Protein AF-A0A4Z2I029-F1 (afdb_monomer)

InterPro domains:
  IPR000971 Globin [PF00042] (37-107)
  IPR000971 Globin [PS01033] (1-114)
  IPR002338 Hemoglobin, alpha-type [PR00612] (47-60)
  IPR002338 Hemoglobin, alpha-type [PR00612] (95-111)
  IPR009050 Globin-like superfamily [SSF46458] (36-114)
  IPR012292 Globin/Protoglobin [G3DSA:1.10.490.10] (15-114)
  IPR050056 Hemoglobin and related oxygen transporters [PTHR11442] (34-114)

Radius of gyration: 18.64 Å; Cα contacts (8 Å, |Δi|>4): 59; chains: 1; bounding box: 51×37×48 Å

Structure (mmCIF, N/CA/C/O backbone):
data_AF-A0A4Z2I029-F1
#
_entry.id   AF-A0A4Z2I029-F1
#
loop_
_atom_site.group_PDB
_atom_site.id
_atom_site.type_symbol
_atom_site.label_atom_id
_atom_site.label_alt_id
_atom_site.label_comp_id
_atom_site.label_asym_id
_atom_site.label_entity_id
_atom_site.label_seq_id
_atom_site.pdbx_PDB_ins_code
_atom_site.Cartn_x
_atom_site.Cartn_y
_atom_site.Cartn_z
_atom_site.occupancy
_atom_site.B_iso_or_equiv
_atom_site.auth_seq_id
_atom_site.auth_comp_id
_atom_site.auth_asym_id
_atom_site.auth_atom_id
_atom_site.pdbx_PDB_model_num
ATOM 1 N N . MET A 1 1 ? 35.455 -24.539 31.236 1.00 40.00 1 MET A N 1
ATOM 2 C CA . MET A 1 1 ? 34.527 -24.490 30.088 1.00 40.00 1 MET A CA 1
ATOM 3 C C . MET A 1 1 ? 33.108 -24.418 30.624 1.00 40.00 1 MET A C 1
ATOM 5 O O . MET A 1 1 ? 32.512 -25.451 30.882 1.00 40.00 1 MET A O 1
ATOM 9 N N . VAL A 1 2 ? 32.607 -23.205 30.836 1.00 36.88 2 VAL A N 1
ATOM 10 C CA . VAL A 1 2 ? 31.176 -22.887 30.917 1.00 36.88 2 VAL A CA 1
ATOM 11 C C . VAL A 1 2 ? 31.065 -21.560 30.168 1.00 36.88 2 VAL A C 1
ATOM 13 O O . VAL A 1 2 ? 31.746 -20.607 30.532 1.00 36.88 2 VAL A O 1
ATOM 16 N N . LEU A 1 3 ? 30.362 -21.555 29.037 1.00 41.94 3 LEU A N 1
ATOM 17 C CA . LEU A 1 3 ? 30.129 -20.360 28.226 1.00 41.94 3 LEU A CA 1
ATOM 18 C C . LEU A 1 3 ? 28.812 -19.742 28.703 1.00 41.94 3 LEU A C 1
ATOM 20 O O . LEU A 1 3 ? 27.746 -20.228 28.332 1.00 41.94 3 LEU A O 1
ATOM 24 N N . GLU A 1 4 ? 28.883 -18.710 29.541 1.00 44.53 4 GLU A N 1
ATOM 25 C CA . GLU A 1 4 ? 27.731 -17.855 29.840 1.00 44.53 4 GLU A CA 1
ATOM 26 C C . GLU A 1 4 ? 27.446 -16.983 28.611 1.00 44.53 4 GLU A C 1
ATOM 28 O O . GLU A 1 4 ? 28.322 -16.268 28.120 1.00 44.53 4 GLU A O 1
ATOM 33 N N . LYS A 1 5 ? 26.235 -17.098 28.057 1.00 50.41 5 LYS A N 1
ATOM 34 C CA . LYS A 1 5 ? 25.777 -16.233 26.968 1.00 50.41 5 LYS A CA 1
ATOM 35 C C . LYS A 1 5 ? 25.265 -14.916 27.558 1.00 50.41 5 LYS A C 1
ATOM 37 O O . LYS A 1 5 ? 24.487 -14.974 28.508 1.00 50.41 5 LYS A O 1
ATOM 42 N N . PRO A 1 6 ? 25.662 -13.753 27.016 1.00 48.16 6 PRO A N 1
ATOM 43 C CA . PRO A 1 6 ? 25.214 -12.478 27.546 1.00 48.16 6 PRO A CA 1
ATOM 44 C C . PRO A 1 6 ? 23.790 -12.164 27.073 1.00 48.16 6 PRO A C 1
ATOM 46 O O . PRO A 1 6 ? 23.546 -12.049 25.874 1.00 48.16 6 PRO A O 1
ATOM 49 N N . GLY A 1 7 ? 22.894 -12.063 28.058 1.00 54.00 7 GLY A N 1
ATOM 50 C CA . GLY A 1 7 ? 21.822 -11.070 28.179 1.00 54.00 7 GLY A CA 1
ATOM 51 C C . GLY A 1 7 ? 20.926 -10.850 26.969 1.00 54.00 7 GLY A C 1
ATOM 52 O O . GLY A 1 7 ? 21.178 -9.950 26.175 1.00 54.00 7 GLY A O 1
ATOM 53 N N . TRP A 1 8 ? 19.831 -11.604 26.903 1.00 48.31 8 TRP A N 1
ATOM 54 C CA . TRP A 1 8 ? 18.634 -11.178 26.184 1.00 48.31 8 TRP A CA 1
ATOM 55 C C . TRP A 1 8 ? 17.428 -11.515 27.064 1.00 48.31 8 TRP A C 1
ATOM 57 O O . TRP A 1 8 ? 16.872 -12.610 26.989 1.00 48.31 8 TRP A O 1
ATOM 67 N N . ASP A 1 9 ? 17.103 -10.601 27.977 1.00 55.25 9 ASP A N 1
ATOM 68 C CA . ASP A 1 9 ? 15.961 -10.723 28.883 1.00 55.25 9 ASP A CA 1
ATOM 69 C C . ASP A 1 9 ? 14.788 -9.943 28.284 1.00 55.25 9 ASP A C 1
ATOM 71 O O . ASP A 1 9 ? 14.652 -8.734 28.463 1.00 55.25 9 ASP A O 1
ATOM 75 N N . ALA A 1 10 ? 13.940 -10.668 27.548 1.00 56.41 10 ALA A N 1
ATOM 76 C CA . ALA A 1 10 ? 12.828 -10.136 26.755 1.00 56.41 10 ALA A CA 1
ATOM 77 C C . ALA A 1 10 ? 11.790 -9.313 27.551 1.00 56.41 10 ALA A C 1
ATOM 79 O O . ALA A 1 10 ? 10.967 -8.624 26.952 1.00 56.41 10 ALA A O 1
ATOM 80 N N . ASP A 1 11 ? 11.833 -9.362 28.884 1.00 50.62 11 ASP A N 1
ATOM 81 C CA . ASP A 1 11 ? 10.899 -8.659 29.762 1.00 50.62 11 ASP A CA 1
ATOM 82 C C . ASP A 1 11 ? 11.353 -7.234 30.145 1.00 50.62 11 ASP A C 1
ATOM 84 O O . ASP A 1 11 ? 10.518 -6.440 30.578 1.00 50.62 11 ASP A O 1
ATOM 88 N N . GLN A 1 12 ? 12.640 -6.874 29.995 1.00 48.34 12 GLN A N 1
ATOM 89 C CA . GLN A 1 12 ? 13.147 -5.542 30.387 1.00 48.34 12 GLN A CA 1
ATOM 90 C C . GLN A 1 12 ? 13.295 -4.537 29.235 1.00 48.34 12 GLN A C 1
ATOM 92 O O . GLN A 1 12 ? 13.318 -3.334 29.495 1.00 48.34 12 GLN A O 1
ATOM 97 N N . ASP A 1 13 ? 13.297 -4.989 27.979 1.00 51.16 13 ASP A N 1
ATOM 98 C CA . ASP A 1 13 ? 13.459 -4.107 26.811 1.00 51.16 13 ASP A CA 1
ATOM 99 C C . ASP A 1 13 ? 12.141 -3.491 26.302 1.00 51.16 13 ASP A C 1
ATOM 101 O O . ASP A 1 13 ? 12.152 -2.607 25.449 1.00 51.16 13 ASP A O 1
ATOM 105 N N . LEU A 1 14 ? 10.981 -3.899 26.836 1.00 54.28 14 LEU A N 1
ATOM 106 C CA . LEU A 1 14 ? 9.680 -3.349 26.423 1.00 54.28 14 LEU A CA 1
ATOM 107 C C . LEU A 1 14 ? 9.346 -1.981 27.055 1.00 54.28 14 LEU A C 1
ATOM 109 O O . LEU A 1 14 ? 8.302 -1.406 26.742 1.00 54.28 14 LEU A O 1
ATOM 113 N N . LEU A 1 15 ? 10.183 -1.478 27.972 1.00 49.53 15 LEU A N 1
ATOM 114 C CA . LEU A 1 15 ? 9.869 -0.319 28.817 1.00 49.53 15 LEU A CA 1
ATOM 115 C C . LEU A 1 15 ? 10.980 0.746 28.885 1.00 49.53 15 LEU A C 1
ATOM 117 O O . LEU A 1 15 ? 11.044 1.496 29.860 1.00 49.53 15 LEU A O 1
ATOM 121 N N . LEU A 1 16 ? 11.845 0.839 27.872 1.00 50.94 16 LEU A N 1
ATOM 122 C CA . LEU A 1 16 ? 12.756 1.977 27.715 1.00 50.94 16 LEU A CA 1
ATOM 123 C C . LEU A 1 16 ? 12.333 2.824 26.506 1.00 50.94 16 LEU A C 1
ATOM 125 O O . LEU A 1 16 ? 12.035 2.267 25.448 1.00 50.94 16 LEU A O 1
ATOM 129 N N . PRO A 1 17 ? 12.270 4.164 26.638 1.00 45.06 17 PRO A N 1
ATOM 130 C CA . PRO A 1 17 ? 12.054 5.031 25.491 1.00 45.06 17 PRO A CA 1
ATOM 131 C C . PRO A 1 17 ? 13.189 4.798 24.492 1.00 45.06 17 PRO A C 1
ATOM 133 O O . PRO A 1 17 ? 14.361 4.824 24.862 1.00 45.06 17 PRO A O 1
ATOM 136 N N . LEU A 1 18 ? 12.813 4.533 23.240 1.00 55.56 18 LEU A N 1
ATOM 137 C CA . LEU A 1 18 ? 13.701 4.313 22.098 1.00 55.56 18 LEU A CA 1
ATOM 138 C C . LEU A 1 18 ? 14.498 5.595 21.784 1.00 55.56 18 LEU A C 1
ATOM 140 O O . LEU A 1 18 ? 14.219 6.299 20.817 1.00 55.56 18 LEU A O 1
ATOM 144 N N . GLU A 1 19 ? 15.460 5.956 22.629 1.00 54.41 19 GLU A N 1
ATOM 145 C CA . GLU A 1 19 ? 16.388 7.055 22.376 1.00 54.41 19 GLU A CA 1
ATOM 146 C C . GLU A 1 19 ? 17.600 6.534 21.591 1.00 54.41 19 GLU A C 1
ATOM 148 O O . GLU A 1 19 ? 18.623 6.160 22.159 1.00 54.41 19 GLU A O 1
ATOM 153 N N . GLY A 1 20 ? 17.480 6.537 20.260 1.00 53.12 20 GLY A N 1
ATOM 154 C CA . GLY A 1 20 ? 18.607 6.437 19.327 1.00 53.12 20 GLY A CA 1
ATOM 155 C C . GLY A 1 20 ? 18.364 5.485 18.148 1.00 53.12 20 GLY A C 1
ATOM 156 O O . GLY A 1 20 ? 1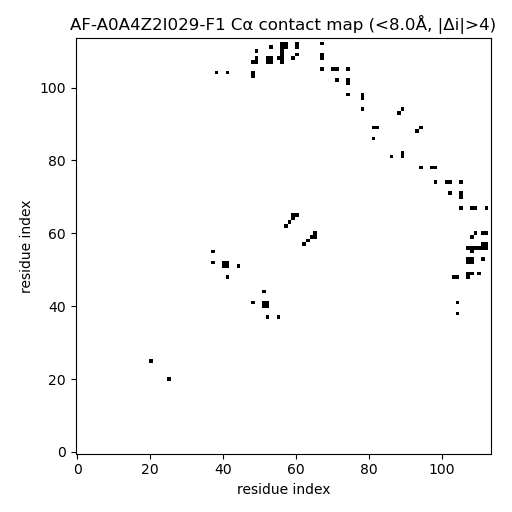7.909 4.364 18.367 1.00 53.12 20 GLY A O 1
ATOM 157 N N . PRO A 1 21 ? 18.677 5.885 16.897 1.00 49.75 21 PRO A N 1
ATOM 158 C CA . PRO A 1 21 ? 18.585 4.988 15.753 1.00 49.75 21 PRO A CA 1
ATOM 159 C C . PRO A 1 21 ? 19.698 3.942 15.842 1.00 49.75 21 PRO A C 1
ATOM 161 O O . PRO A 1 21 ? 20.874 4.208 15.582 1.00 49.75 21 PRO A O 1
ATOM 164 N N . GLU A 1 22 ? 19.316 2.735 16.233 1.00 54.03 22 GLU A N 1
ATOM 165 C CA . GLU A 1 22 ? 20.143 1.544 16.125 1.00 54.03 22 GLU A CA 1
ATOM 166 C C . GLU A 1 22 ? 20.620 1.373 14.660 1.00 54.03 22 GLU A C 1
ATOM 168 O O . GLU A 1 22 ? 19.802 1.412 13.735 1.00 54.03 22 GLU A O 1
ATOM 173 N N . PRO A 1 23 ? 21.921 1.139 14.388 1.00 52.09 23 PRO A N 1
ATOM 174 C CA . PRO A 1 23 ? 22.492 1.165 13.032 1.00 52.09 23 PRO A CA 1
ATOM 175 C C . PRO A 1 23 ? 21.978 0.055 12.096 1.00 52.09 23 PRO A C 1
ATOM 177 O O . PRO A 1 23 ? 22.340 0.021 10.922 1.00 52.09 23 PRO A O 1
ATOM 180 N N . HIS A 1 24 ? 21.146 -0.858 12.603 1.00 50.56 24 HIS A N 1
ATOM 181 C CA . HIS A 1 24 ? 20.480 -1.902 11.829 1.00 50.56 24 HIS A CA 1
ATOM 182 C C . HIS A 1 24 ? 19.032 -1.545 11.431 1.00 50.56 24 HIS A C 1
ATOM 184 O O . HIS A 1 24 ? 18.484 -2.191 10.538 1.00 50.56 24 HIS A O 1
ATOM 190 N N . LEU A 1 25 ? 18.426 -0.513 12.040 1.00 55.00 25 LEU A N 1
ATOM 191 C CA . LEU A 1 25 ? 17.054 -0.058 11.767 1.00 55.00 25 LEU A CA 1
ATOM 192 C C . LEU A 1 25 ? 16.969 1.075 10.734 1.00 55.00 25 LEU A C 1
ATOM 194 O O . LEU A 1 25 ? 15.945 1.174 10.059 1.00 55.00 25 LEU A O 1
ATOM 198 N N . SER A 1 26 ? 18.028 1.872 10.553 1.00 58.91 26 SER A N 1
ATOM 199 C CA . SER A 1 26 ? 17.976 3.105 9.742 1.00 58.91 26 SER A CA 1
ATOM 200 C C . SER A 1 26 ? 17.480 2.892 8.305 1.00 58.91 26 SER A C 1
ATOM 202 O O . SER A 1 26 ? 16.676 3.668 7.798 1.00 58.91 26 SER A O 1
ATOM 204 N N . CYS A 1 27 ? 17.875 1.789 7.661 1.00 61.50 27 CYS A N 1
ATOM 205 C CA . CYS A 1 27 ? 17.407 1.435 6.316 1.00 61.50 27 CYS A CA 1
ATOM 206 C C . CYS A 1 27 ? 15.904 1.095 6.285 1.00 61.50 27 CYS A C 1
ATOM 208 O O . CYS A 1 27 ? 15.199 1.432 5.334 1.00 61.50 27 CYS A O 1
ATOM 210 N N . CYS A 1 28 ? 15.396 0.440 7.332 1.00 60.12 28 CYS A N 1
ATOM 211 C CA . CYS A 1 28 ? 13.981 0.089 7.432 1.00 60.12 28 CYS A CA 1
ATOM 212 C C . CYS A 1 28 ? 13.120 1.321 7.720 1.00 60.12 28 CYS A C 1
ATOM 214 O O . CYS A 1 28 ? 12.007 1.416 7.206 1.00 60.12 28 CYS A O 1
ATOM 216 N N . GLU A 1 29 ? 13.639 2.271 8.498 1.00 66.25 29 GLU A N 1
ATOM 217 C CA . GLU A 1 29 ? 12.974 3.546 8.769 1.00 66.25 29 GLU A CA 1
ATOM 218 C C . GLU A 1 29 ? 12.864 4.384 7.489 1.00 66.25 29 GLU A C 1
ATOM 220 O O . GLU A 1 29 ? 11.772 4.827 7.136 1.00 66.25 29 GLU A O 1
ATOM 225 N N . GLU A 1 30 ? 13.951 4.520 6.725 1.00 67.25 30 GLU A N 1
ATOM 226 C CA . GLU A 1 30 ? 13.952 5.247 5.447 1.00 67.25 30 GLU A CA 1
ATOM 227 C C . GLU A 1 30 ? 13.046 4.588 4.392 1.00 67.25 30 GLU A C 1
ATOM 229 O O . GLU A 1 30 ? 12.264 5.268 3.710 1.00 67.25 30 GLU A O 1
ATOM 234 N N . ALA A 1 31 ? 13.096 3.256 4.276 1.00 72.50 31 ALA A N 1
ATOM 235 C CA . ALA A 1 31 ? 12.216 2.503 3.385 1.00 72.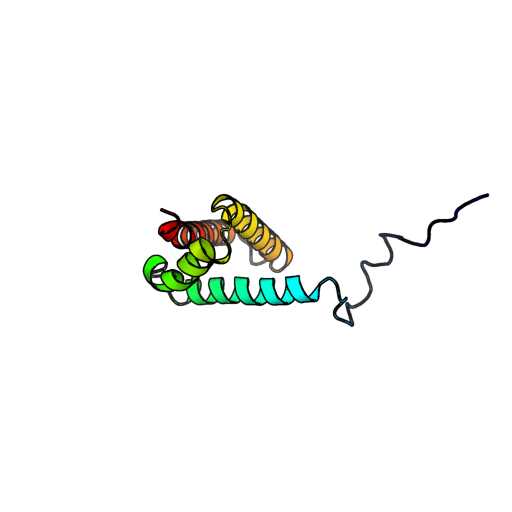50 31 ALA A CA 1
ATOM 236 C C . ALA A 1 31 ? 10.743 2.605 3.820 1.00 72.50 31 ALA A C 1
ATOM 238 O O . ALA A 1 31 ? 9.858 2.743 2.972 1.00 72.50 31 ALA A O 1
ATOM 239 N N . GLY A 1 32 ? 10.480 2.592 5.129 1.00 71.06 32 GLY A N 1
ATOM 240 C CA . GLY A 1 32 ? 9.151 2.763 5.710 1.00 71.06 32 GLY A CA 1
ATOM 241 C C . GLY A 1 32 ? 8.567 4.145 5.424 1.00 71.06 32 GLY A C 1
ATOM 242 O O . GLY A 1 32 ? 7.437 4.243 4.947 1.00 71.06 32 GLY A O 1
ATOM 243 N N . VAL A 1 33 ? 9.349 5.211 5.618 1.00 74.69 33 VAL A N 1
ATOM 244 C CA . VAL A 1 33 ? 8.938 6.590 5.298 1.00 74.69 33 VAL A CA 1
ATOM 245 C C . VAL A 1 33 ? 8.622 6.734 3.809 1.00 74.69 33 VAL A C 1
ATOM 247 O O . VAL A 1 33 ? 7.590 7.300 3.447 1.00 74.69 33 VAL A O 1
ATOM 250 N N . THR A 1 34 ? 9.458 6.167 2.938 1.00 76.44 34 THR A N 1
ATOM 251 C CA . THR A 1 34 ? 9.246 6.217 1.483 1.00 76.44 34 THR A CA 1
ATOM 252 C C . THR A 1 34 ? 7.992 5.439 1.066 1.00 76.44 34 THR A C 1
ATOM 254 O O . THR A 1 34 ? 7.210 5.915 0.241 1.00 76.44 34 THR A O 1
ATOM 257 N N . GLY A 1 35 ? 7.755 4.265 1.662 1.00 77.00 35 GLY A N 1
ATOM 258 C CA . GLY A 1 35 ? 6.555 3.463 1.410 1.00 77.00 35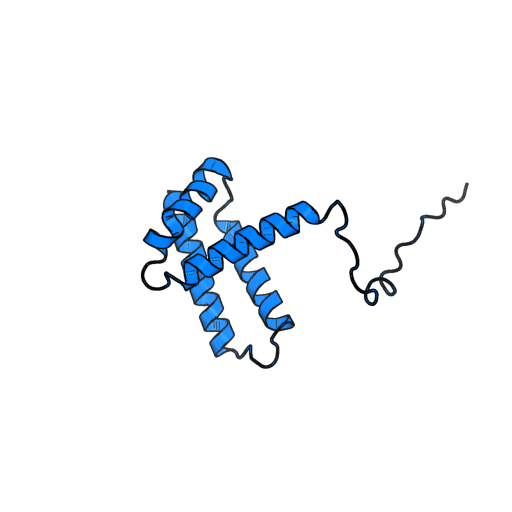 GLY A CA 1
ATOM 259 C C . GLY A 1 35 ? 5.272 4.180 1.835 1.00 77.00 35 GLY A C 1
ATOM 260 O O . GLY A 1 35 ? 4.314 4.240 1.064 1.00 77.00 35 GLY A O 1
ATOM 261 N N . MET A 1 36 ? 5.268 4.792 3.022 1.00 77.12 36 MET A N 1
ATOM 262 C CA . MET A 1 36 ? 4.120 5.554 3.527 1.00 77.12 36 MET A CA 1
ATOM 263 C C . MET A 1 36 ? 3.866 6.835 2.724 1.00 77.12 36 MET A C 1
ATOM 265 O O . MET A 1 36 ? 2.710 7.186 2.498 1.00 77.12 36 MET A O 1
ATOM 269 N N . ALA A 1 37 ? 4.914 7.495 2.218 1.00 79.75 37 ALA A N 1
ATOM 270 C CA . ALA A 1 37 ? 4.766 8.626 1.301 1.00 79.75 37 ALA A CA 1
ATOM 271 C C . ALA A 1 37 ? 4.061 8.217 -0.006 1.00 79.75 37 ALA A C 1
ATOM 273 O O . ALA A 1 37 ? 3.196 8.944 -0.490 1.00 79.75 37 ALA A O 1
ATOM 274 N N . GLY A 1 38 ? 4.359 7.024 -0.536 1.00 80.19 38 GLY A N 1
ATOM 275 C CA . GLY A 1 38 ? 3.650 6.467 -1.692 1.00 80.19 38 GLY A CA 1
ATOM 276 C C . GLY A 1 38 ? 2.164 6.199 -1.422 1.00 80.19 38 GLY A C 1
ATOM 277 O O . GLY A 1 38 ? 1.326 6.439 -2.290 1.00 80.19 38 GLY A O 1
ATOM 278 N N . VAL A 1 39 ? 1.813 5.755 -0.210 1.00 81.94 39 VAL A N 1
ATOM 279 C CA . VAL A 1 39 ? 0.410 5.573 0.209 1.00 81.94 39 VAL A CA 1
ATOM 280 C C . VAL A 1 39 ? -0.306 6.921 0.365 1.00 81.94 39 VAL A C 1
ATOM 282 O O . VAL A 1 39 ? -1.450 7.050 -0.064 1.00 81.94 39 VAL A O 1
ATOM 285 N N . ALA A 1 40 ? 0.363 7.942 0.901 1.00 82.88 40 ALA A N 1
ATOM 286 C CA . ALA A 1 40 ? -0.193 9.294 0.996 1.00 82.88 40 ALA A CA 1
ATOM 287 C C . ALA A 1 40 ? -0.423 9.923 -0.392 1.00 82.88 40 ALA A C 1
ATOM 289 O O . ALA A 1 40 ? -1.433 10.583 -0.637 1.00 82.88 40 ALA A O 1
ATOM 290 N N . GLU A 1 41 ? 0.480 9.677 -1.344 1.00 82.38 41 GLU A N 1
ATOM 291 C CA . GLU A 1 41 ? 0.279 10.101 -2.730 1.00 82.38 41 GLU A CA 1
ATOM 292 C C . GLU A 1 41 ? -0.919 9.378 -3.369 1.00 82.38 41 GLU A C 1
ATOM 294 O O . GLU A 1 41 ? -1.705 10.005 -4.085 1.00 82.38 41 GLU A O 1
ATOM 299 N N . ALA A 1 42 ? -1.110 8.092 -3.055 1.00 83.38 42 ALA A N 1
ATOM 300 C CA . ALA A 1 42 ? -2.274 7.321 -3.485 1.00 83.38 42 ALA A CA 1
ATOM 301 C C . ALA A 1 42 ? -3.590 7.878 -2.919 1.00 83.38 42 ALA A C 1
ATOM 303 O O . ALA A 1 42 ? -4.576 7.978 -3.647 1.00 83.38 42 ALA A O 1
ATOM 304 N N . GLU A 1 43 ? -3.603 8.280 -1.648 1.00 83.56 43 GLU A N 1
ATOM 305 C CA . GLU A 1 43 ? -4.758 8.923 -1.011 1.00 83.56 43 GLU A CA 1
ATOM 306 C C . GLU A 1 43 ? -5.118 10.240 -1.715 1.00 83.56 43 GLU A C 1
ATOM 308 O O . GLU A 1 43 ? -6.281 10.475 -2.042 1.00 83.56 43 GLU A O 1
ATOM 313 N N . SER A 1 44 ? -4.117 11.064 -2.044 1.00 83.38 44 SER A N 1
ATOM 314 C CA . SER A 1 44 ? -4.331 12.335 -2.753 1.00 83.38 44 SER A CA 1
ATOM 315 C C . SER A 1 44 ? -4.875 12.168 -4.180 1.00 83.38 44 SER A C 1
ATOM 317 O O . SER A 1 44 ? -5.417 13.113 -4.752 1.00 83.38 44 SER A O 1
ATOM 319 N N . LYS A 1 45 ? -4.737 10.967 -4.755 1.00 82.50 45 LYS A N 1
ATOM 320 C CA . LYS A 1 45 ? -5.126 10.609 -6.126 1.00 82.50 45 LYS A CA 1
ATOM 321 C C . LYS A 1 45 ? -6.084 9.413 -6.146 1.00 82.50 45 LYS A C 1
ATOM 323 O O . LYS A 1 45 ? -6.008 8.572 -7.039 1.00 82.50 45 LYS A O 1
ATOM 328 N N . ILE A 1 46 ? -6.992 9.334 -5.171 1.00 81.00 46 ILE A N 1
ATOM 329 C CA . ILE A 1 46 ? -7.896 8.185 -5.006 1.00 81.00 46 ILE A CA 1
ATOM 330 C C . ILE A 1 46 ? -8.821 7.947 -6.215 1.00 81.00 46 ILE A C 1
ATOM 332 O O . ILE A 1 46 ? -9.198 6.806 -6.478 1.00 81.00 46 ILE A O 1
ATOM 336 N N . ASP A 1 47 ? -9.133 8.996 -6.984 1.00 80.25 47 ASP A N 1
ATOM 337 C CA . ASP A 1 47 ? -9.962 8.914 -8.195 1.00 80.25 47 ASP A CA 1
ATOM 338 C C . ASP A 1 47 ? -9.231 8.266 -9.390 1.00 80.25 47 ASP A C 1
ATOM 340 O O . ASP A 1 47 ? -9.865 7.635 -10.236 1.00 80.25 47 ASP A O 1
ATOM 344 N N . ASP A 1 48 ? -7.899 8.395 -9.458 1.00 82.81 48 ASP A N 1
ATOM 345 C CA . ASP A 1 48 ? -7.050 7.795 -10.498 1.00 82.81 48 ASP A CA 1
ATOM 346 C C . ASP A 1 48 ? -5.752 7.228 -9.904 1.00 82.81 48 ASP A C 1
ATOM 348 O O . ASP A 1 48 ? -4.639 7.724 -10.114 1.00 82.81 48 ASP A O 1
ATOM 352 N N . LEU A 1 49 ? -5.904 6.128 -9.165 1.00 81.69 49 LEU A N 1
ATOM 353 C CA . LEU A 1 49 ? -4.786 5.407 -8.556 1.00 81.69 49 LEU A CA 1
ATOM 354 C C . LEU A 1 49 ? -3.788 4.883 -9.598 1.00 81.69 49 LEU A C 1
ATOM 356 O O . LEU A 1 49 ? -2.586 4.853 -9.341 1.00 81.69 49 LEU A O 1
ATOM 360 N N . LYS A 1 50 ? -4.262 4.480 -10.784 1.00 78.94 50 LYS A N 1
ATOM 361 C CA . LYS A 1 50 ? -3.405 3.899 -11.828 1.00 78.94 50 LYS A CA 1
ATOM 362 C C . LYS A 1 50 ? -2.512 4.953 -12.475 1.00 78.94 50 LYS A C 1
ATOM 364 O O . LYS A 1 50 ? -1.313 4.718 -12.625 1.00 78.94 50 LYS A O 1
ATOM 369 N N . GLY A 1 51 ? -3.072 6.104 -12.845 1.00 79.38 51 GLY A N 1
ATOM 370 C CA . GLY A 1 51 ? -2.293 7.218 -13.383 1.00 79.38 51 GLY A CA 1
ATOM 371 C C . GLY A 1 51 ? -1.384 7.835 -12.324 1.00 79.38 51 GLY A C 1
ATOM 372 O O . GLY A 1 51 ? -0.206 8.085 -12.586 1.00 79.38 51 GLY A O 1
ATOM 373 N N . GLY A 1 52 ? -1.898 7.999 -11.102 1.00 80.69 52 GLY A N 1
ATOM 374 C CA . GLY A 1 52 ? -1.176 8.599 -9.986 1.00 80.69 52 GLY A CA 1
ATOM 375 C C . GLY A 1 52 ? 0.050 7.814 -9.525 1.00 80.69 52 GLY A C 1
ATOM 376 O O . GLY A 1 52 ? 1.082 8.428 -9.263 1.00 80.69 52 GLY A O 1
ATOM 377 N N . LEU A 1 53 ? -0.045 6.481 -9.479 1.00 81.75 53 LEU A N 1
ATOM 378 C CA . LEU A 1 53 ? 1.021 5.589 -9.004 1.00 81.75 53 LEU A CA 1
ATOM 379 C C . LEU A 1 53 ? 1.859 4.968 -10.129 1.00 81.75 53 LEU A C 1
ATOM 381 O O . LEU A 1 53 ? 2.727 4.141 -9.848 1.00 81.75 53 LE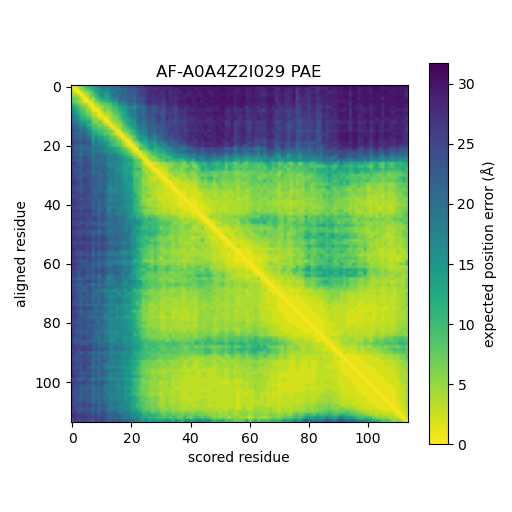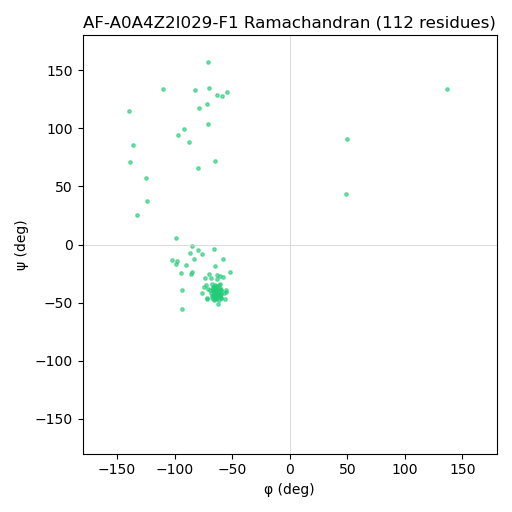U A O 1
ATOM 385 N N . SER A 1 54 ? 1.654 5.358 -11.393 1.00 80.94 54 SER A N 1
ATOM 386 C CA . SER A 1 54 ? 2.374 4.767 -12.534 1.00 80.94 54 SER A CA 1
ATOM 387 C C . SER A 1 54 ? 3.898 4.847 -12.373 1.00 80.94 54 SER A C 1
ATOM 389 O O . SER A 1 54 ? 4.588 3.870 -12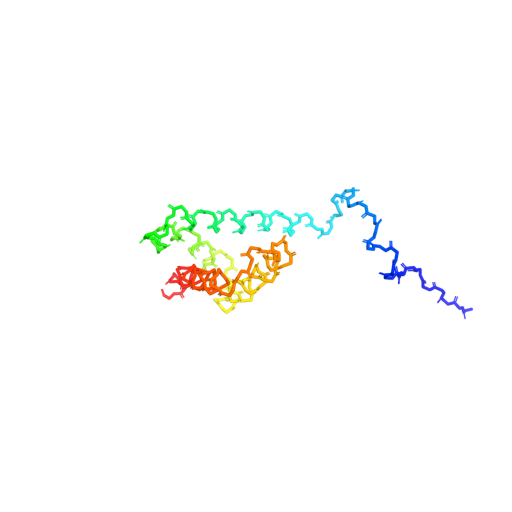.654 1.00 80.94 54 SER A O 1
ATOM 391 N N . GLY A 1 55 ? 4.432 5.972 -11.881 1.00 80.44 55 GLY A N 1
ATOM 392 C CA . GLY A 1 55 ? 5.875 6.127 -11.647 1.00 80.44 55 GLY A CA 1
ATOM 393 C C . GLY A 1 55 ? 6.406 5.215 -10.534 1.00 80.44 55 GLY A C 1
ATOM 394 O O . GLY A 1 55 ? 7.488 4.642 -10.655 1.00 80.44 55 GLY A O 1
ATOM 395 N N . LEU A 1 56 ? 5.615 5.013 -9.476 1.00 81.56 56 LEU A N 1
ATOM 396 C CA . LEU A 1 56 ? 5.958 4.109 -8.377 1.00 81.56 56 LEU A CA 1
ATOM 397 C C . LEU A 1 56 ? 5.892 2.639 -8.817 1.00 81.56 56 LEU A C 1
ATOM 399 O O . LEU A 1 56 ? 6.748 1.841 -8.433 1.00 81.56 56 LEU A O 1
ATOM 403 N N . SER A 1 57 ? 4.908 2.295 -9.652 1.00 82.38 57 SER A N 1
ATOM 404 C CA . SER A 1 57 ? 4.746 0.967 -10.252 1.00 82.38 57 SER A CA 1
ATOM 405 C C . SER A 1 57 ? 5.929 0.607 -11.156 1.00 82.38 57 SER A C 1
ATOM 407 O O . SER A 1 57 ? 6.476 -0.487 -11.039 1.00 82.38 57 SER A O 1
ATOM 409 N N . GLU A 1 58 ? 6.402 1.541 -11.987 1.00 83.81 58 GLU A N 1
ATOM 410 C CA . GLU A 1 58 ? 7.584 1.341 -12.839 1.00 83.81 58 GLU A CA 1
ATOM 411 C C . GLU A 1 58 ? 8.861 1.133 -12.014 1.00 83.81 58 GLU A C 1
ATOM 413 O O . GLU A 1 58 ? 9.648 0.232 -12.310 1.00 83.81 58 GLU A O 1
ATOM 418 N N . LEU A 1 59 ? 9.047 1.898 -10.935 1.00 84.12 59 LEU A N 1
ATOM 419 C CA . LEU A 1 59 ? 10.183 1.719 -10.029 1.00 84.12 59 LEU A CA 1
ATOM 420 C C . LEU A 1 59 ? 10.161 0.340 -9.351 1.00 84.12 59 LEU A C 1
ATOM 422 O O . LEU A 1 59 ? 11.195 -0.334 -9.277 1.00 84.12 59 LEU A O 1
ATOM 426 N N . HIS A 1 60 ? 8.985 -0.109 -8.907 1.00 81.62 60 HIS A N 1
ATOM 427 C CA . HIS A 1 60 ? 8.828 -1.438 -8.326 1.00 81.62 60 HIS A CA 1
ATOM 428 C C . HIS A 1 60 ? 9.090 -2.536 -9.366 1.00 81.62 60 HIS A C 1
ATOM 430 O O . HIS A 1 60 ? 9.837 -3.463 -9.065 1.00 81.62 60 HIS A O 1
ATOM 436 N N . ALA A 1 61 ? 8.562 -2.416 -10.587 1.00 81.12 61 ALA A N 1
ATOM 437 C CA . ALA A 1 61 ? 8.683 -3.438 -11.629 1.00 81.12 61 ALA A CA 1
ATOM 438 C C . ALA A 1 61 ? 10.092 -3.545 -12.235 1.00 81.12 61 ALA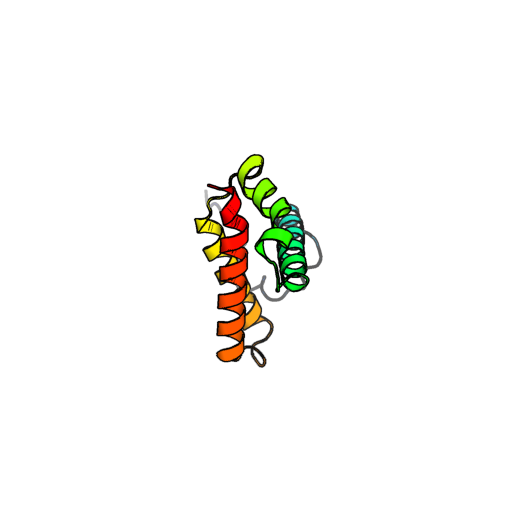 A C 1
ATOM 440 O O . ALA A 1 61 ? 10.618 -4.648 -12.389 1.00 81.12 61 ALA A O 1
ATOM 441 N N . PHE A 1 62 ? 10.723 -2.420 -12.579 1.00 78.88 62 PHE A N 1
ATOM 442 C CA . PHE A 1 62 ? 11.972 -2.422 -13.348 1.00 78.88 62 PHE A CA 1
ATOM 443 C C . PHE A 1 62 ? 13.226 -2.383 -12.476 1.00 7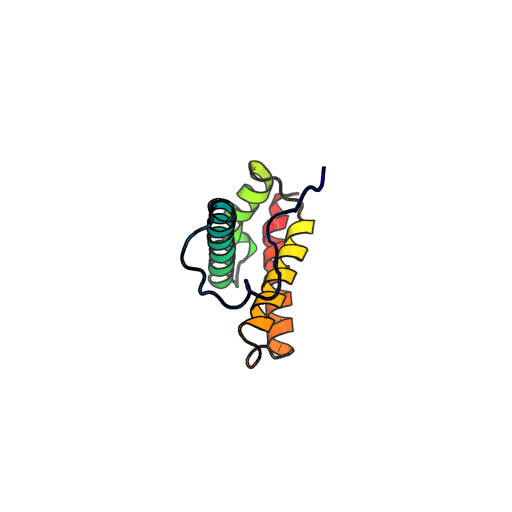8.88 62 PHE A C 1
ATOM 445 O O . PHE A 1 62 ? 14.201 -3.075 -12.791 1.00 78.88 62 PHE A O 1
ATOM 452 N N . THR A 1 63 ? 13.201 -1.611 -11.386 1.00 78.56 63 THR A N 1
ATOM 453 C CA . THR A 1 63 ? 14.373 -1.397 -10.526 1.00 78.56 63 THR A CA 1
ATOM 454 C C . THR A 1 63 ? 14.397 -2.383 -9.366 1.00 78.56 63 THR A C 1
ATOM 456 O O . THR A 1 63 ? 15.374 -3.111 -9.206 1.00 78.56 63 THR A O 1
ATOM 459 N N . LEU A 1 64 ? 13.325 -2.429 -8.568 1.00 80.56 64 LEU A N 1
ATOM 460 C CA . LEU A 1 64 ? 13.289 -3.238 -7.343 1.00 80.56 64 LEU A CA 1
ATOM 461 C C . LEU A 1 64 ? 12.877 -4.698 -7.590 1.00 80.56 64 LEU A C 1
ATOM 463 O O . LEU A 1 64 ? 13.265 -5.571 -6.819 1.00 80.56 64 LEU A O 1
ATOM 467 N N . ARG A 1 65 ? 12.123 -4.968 -8.665 1.00 80.12 65 ARG A N 1
ATOM 468 C CA . ARG A 1 65 ? 11.602 -6.292 -9.060 1.00 80.12 65 ARG A CA 1
ATOM 469 C C . ARG A 1 65 ? 10.912 -7.035 -7.911 1.00 80.12 65 ARG A C 1
ATOM 471 O O . ARG A 1 65 ? 11.138 -8.226 -7.702 1.00 80.12 65 ARG A O 1
ATOM 478 N N . VAL A 1 66 ? 10.095 -6.316 -7.149 1.00 82.12 66 VAL A N 1
ATOM 479 C CA . VAL A 1 66 ? 9.364 -6.873 -6.003 1.00 82.12 66 VAL A CA 1
ATOM 480 C C . VAL A 1 66 ? 8.268 -7.813 -6.509 1.00 82.12 66 VAL A C 1
ATOM 482 O O . VAL A 1 66 ? 7.538 -7.476 -7.427 1.00 82.12 66 VAL A O 1
ATOM 485 N N . ASP A 1 67 ? 8.104 -9.000 -5.928 1.00 82.56 67 ASP A N 1
ATOM 486 C CA . ASP A 1 67 ? 6.985 -9.863 -6.325 1.00 82.56 67 ASP A CA 1
ATOM 487 C C . ASP A 1 67 ? 5.646 -9.170 -5.982 1.00 82.56 67 ASP A C 1
ATOM 489 O O . ASP A 1 67 ? 5.461 -8.756 -4.830 1.00 82.56 67 ASP A O 1
ATOM 493 N N . PRO A 1 68 ? 4.690 -9.055 -6.924 1.00 79.12 68 PRO A N 1
ATOM 494 C CA . PRO A 1 68 ? 3.362 -8.511 -6.650 1.00 79.12 68 PRO A CA 1
ATOM 495 C C . PRO A 1 68 ? 2.637 -9.169 -5.461 1.00 79.12 68 PRO A C 1
ATOM 497 O O . PRO A 1 68 ? 1.768 -8.548 -4.844 1.00 79.12 68 PRO A O 1
ATOM 500 N N . ALA A 1 69 ? 2.983 -10.410 -5.102 1.00 83.81 69 ALA A N 1
ATOM 501 C CA . ALA A 1 69 ? 2.465 -11.089 -3.917 1.00 83.81 69 ALA A CA 1
ATOM 502 C C . ALA A 1 69 ? 2.858 -10.395 -2.597 1.00 83.81 69 ALA A C 1
ATOM 504 O O . ALA A 1 69 ? 2.077 -10.429 -1.641 1.00 83.81 69 ALA A O 1
ATOM 505 N N . ASN A 1 70 ? 4.010 -9.718 -2.544 1.00 83.94 70 ASN A N 1
ATOM 506 C CA . ASN A 1 70 ? 4.509 -9.072 -1.327 1.00 83.94 70 ASN A CA 1
ATOM 507 C C . ASN A 1 70 ? 3.687 -7.840 -0.933 1.00 83.94 70 ASN A C 1
ATOM 509 O O . ASN A 1 70 ? 3.601 -7.526 0.254 1.00 83.94 70 ASN A O 1
ATOM 513 N N . PHE A 1 71 ? 3.021 -7.177 -1.885 1.00 83.69 71 PHE A N 1
ATOM 514 C CA . PHE A 1 71 ? 2.166 -6.028 -1.573 1.00 83.69 71 PHE A CA 1
ATOM 515 C C . PHE A 1 71 ? 1.010 -6.409 -0.647 1.00 83.69 71 PHE A C 1
ATOM 517 O O . PHE A 1 71 ? 0.679 -5.643 0.249 1.00 83.69 71 PHE A O 1
ATOM 524 N N . LYS A 1 72 ? 0.461 -7.626 -0.774 1.00 84.19 72 LYS A N 1
ATOM 525 C CA . LYS A 1 72 ? -0.604 -8.116 0.120 1.00 84.19 72 LYS A CA 1
ATOM 526 C C . LYS A 1 72 ? -0.125 -8.268 1.562 1.00 84.19 72 LYS A C 1
ATOM 528 O O . LYS A 1 72 ? -0.876 -7.983 2.491 1.00 84.19 72 LYS A O 1
ATOM 533 N N . ILE A 1 73 ? 1.120 -8.709 1.740 1.00 87.38 73 ILE A N 1
ATOM 534 C CA . ILE A 1 73 ? 1.734 -8.862 3.063 1.00 87.38 73 ILE A CA 1
ATOM 535 C C . ILE A 1 73 ? 1.928 -7.479 3.686 1.00 87.38 73 ILE A C 1
ATOM 537 O O . ILE A 1 73 ? 1.530 -7.264 4.827 1.00 87.38 73 ILE A O 1
ATOM 541 N N . LEU A 1 74 ? 2.451 -6.521 2.913 1.00 86.00 74 LEU A N 1
ATOM 542 C CA . LEU A 1 74 ? 2.611 -5.140 3.364 1.00 86.00 74 LEU A CA 1
ATOM 543 C C . LEU A 1 74 ? 1.266 -4.503 3.750 1.00 86.00 74 LEU A C 1
ATOM 545 O O . LEU A 1 74 ? 1.158 -3.926 4.829 1.00 86.00 74 LEU A O 1
ATOM 549 N N . SER A 1 75 ? 0.228 -4.657 2.921 1.00 87.69 75 SER A N 1
ATOM 550 C CA . SER A 1 75 ? -1.121 -4.158 3.219 1.00 87.69 75 SER A CA 1
ATOM 551 C C . SER A 1 75 ? -1.669 -4.724 4.531 1.00 87.69 75 SER A C 1
ATOM 553 O O . SER A 1 75 ? -2.233 -3.982 5.334 1.00 87.69 75 SER A O 1
ATOM 555 N N . HIS A 1 76 ? -1.462 -6.020 4.784 1.00 88.75 76 HIS A N 1
ATOM 556 C CA . HIS A 1 76 ? -1.889 -6.647 6.032 1.00 88.75 76 HIS A CA 1
ATOM 557 C C . HIS A 1 76 ? -1.131 -6.095 7.246 1.00 88.75 76 HIS A C 1
ATOM 559 O O . HIS A 1 76 ? -1.752 -5.777 8.258 1.00 88.75 76 HIS A O 1
ATOM 565 N N . CYS A 1 77 ? 0.188 -5.911 7.140 1.00 88.81 77 CYS A N 1
ATOM 566 C CA . CYS A 1 77 ? 0.986 -5.316 8.212 1.00 88.81 77 CYS A CA 1
ATOM 567 C C . CYS A 1 77 ? 0.512 -3.896 8.557 1.00 88.81 77 CYS A C 1
ATOM 569 O O . CYS A 1 77 ? 0.370 -3.573 9.734 1.00 88.81 77 CYS A O 1
ATOM 571 N N . ILE A 1 78 ? 0.200 -3.068 7.552 1.00 86.12 78 ILE A N 1
ATOM 572 C CA . ILE A 1 78 ? -0.312 -1.704 7.768 1.00 86.12 78 ILE A CA 1
ATOM 573 C C . ILE A 1 78 ? -1.673 -1.742 8.481 1.00 86.12 78 ILE A C 1
ATOM 575 O O . ILE A 1 78 ? -1.883 -0.987 9.428 1.00 86.12 78 ILE A O 1
ATOM 579 N N . LEU A 1 79 ? -2.576 -2.651 8.094 1.00 87.56 79 LEU A N 1
ATOM 580 C CA . LEU A 1 79 ? -3.867 -2.833 8.776 1.00 87.56 79 LEU A CA 1
ATOM 581 C C . LEU A 1 79 ? -3.699 -3.222 10.250 1.00 87.56 79 LEU A C 1
ATOM 583 O O . LEU A 1 79 ? -4.395 -2.676 11.103 1.00 87.56 79 LEU A O 1
ATOM 587 N N . VAL A 1 80 ? -2.769 -4.130 10.558 1.00 89.44 80 VAL A N 1
ATOM 588 C CA . VAL A 1 80 ? -2.485 -4.544 11.942 1.00 89.44 80 VAL A CA 1
ATOM 589 C C . VAL A 1 80 ? -1.928 -3.378 12.759 1.00 89.44 80 VAL A C 1
ATOM 591 O O . VAL A 1 80 ? -2.378 -3.152 13.880 1.00 89.44 80 VAL A O 1
ATOM 594 N N . VAL A 1 81 ? -1.002 -2.595 12.198 1.00 88.56 81 VAL A N 1
ATOM 595 C CA . VAL A 1 81 ? -0.451 -1.409 12.874 1.00 88.56 81 VAL A CA 1
ATOM 596 C C . VAL A 1 81 ? -1.544 -0.370 13.136 1.00 88.56 81 VAL A C 1
ATOM 598 O O . VAL A 1 81 ? -1.618 0.157 14.244 1.00 88.56 81 VAL A O 1
ATOM 601 N N . MET A 1 82 ? -2.442 -0.118 12.176 1.00 84.38 82 MET A N 1
ATOM 602 C CA . MET A 1 82 ? -3.578 0.792 12.379 1.00 84.38 82 MET A CA 1
ATOM 603 C C . MET A 1 82 ? -4.535 0.299 13.469 1.00 84.38 82 MET A C 1
ATOM 605 O O . MET A 1 82 ? -4.982 1.105 14.282 1.00 84.38 82 MET A O 1
ATOM 609 N N . ALA A 1 83 ? -4.796 -1.009 13.539 1.00 85.94 83 ALA A N 1
ATOM 610 C CA . ALA A 1 83 ? -5.634 -1.597 14.583 1.00 85.94 83 ALA A CA 1
ATOM 611 C C . ALA A 1 83 ? -5.029 -1.438 15.990 1.00 85.94 83 ALA A C 1
ATOM 613 O O . ALA A 1 83 ? -5.760 -1.241 16.958 1.00 85.94 83 ALA A O 1
ATOM 614 N N . ILE A 1 84 ? -3.698 -1.507 16.105 1.00 88.94 84 ILE A N 1
ATOM 615 C CA . ILE A 1 84 ? -2.978 -1.329 17.375 1.00 88.94 84 ILE A CA 1
ATOM 616 C C . ILE A 1 84 ? -2.908 0.153 17.769 1.00 88.94 84 ILE A C 1
ATOM 618 O O . ILE A 1 84 ? -3.088 0.482 18.939 1.00 88.94 84 ILE A O 1
ATOM 622 N N . MET A 1 85 ? -2.648 1.043 16.808 1.00 87.31 85 MET A N 1
ATOM 623 C CA . MET A 1 85 ? -2.477 2.481 17.054 1.00 87.31 85 MET A CA 1
ATOM 624 C C . MET A 1 85 ? -3.804 3.200 17.333 1.00 87.31 85 MET A C 1
ATOM 626 O O . MET A 1 85 ? -3.846 4.098 18.171 1.00 87.31 85 MET A O 1
ATOM 630 N N . PHE A 1 86 ? -4.887 2.801 16.657 1.00 86.44 86 PHE A N 1
ATOM 631 C CA . PHE A 1 86 ? -6.194 3.468 16.719 1.00 86.44 86 PHE A CA 1
ATOM 632 C C . PHE A 1 86 ? -7.331 2.508 17.112 1.00 86.44 86 PHE A C 1
ATOM 634 O O . PHE A 1 86 ? -8.327 2.400 16.395 1.00 86.44 86 PHE A O 1
ATOM 641 N N . PRO A 1 87 ? -7.260 1.826 18.269 1.00 82.25 87 PRO A N 1
ATOM 642 C CA . PRO A 1 87 ? -8.209 0.764 18.621 1.00 82.25 87 PRO A CA 1
ATOM 643 C C . PRO A 1 87 ? -9.660 1.249 18.770 1.00 82.25 87 PRO A C 1
ATOM 645 O O . PRO A 1 87 ? -10.591 0.473 18.577 1.00 82.25 87 PRO A O 1
ATOM 648 N N . ASN A 1 88 ? -9.867 2.529 19.097 1.00 85.50 88 ASN A N 1
ATOM 649 C CA . ASN A 1 88 ? -11.201 3.110 19.280 1.00 85.50 88 ASN A CA 1
ATOM 650 C C . ASN A 1 88 ? -11.846 3.588 17.967 1.00 85.50 88 ASN A C 1
ATOM 652 O O . ASN A 1 88 ? -13.067 3.699 17.897 1.00 85.50 88 ASN A O 1
ATOM 656 N N . GLU A 1 89 ? -11.038 3.890 16.948 1.00 85.06 89 GLU A N 1
ATOM 657 C CA . GLU A 1 89 ? -11.498 4.392 15.643 1.00 85.06 89 GLU A CA 1
ATOM 658 C C . GLU A 1 89 ? -11.500 3.291 14.573 1.00 85.06 89 GLU A C 1
ATOM 660 O O . GLU A 1 89 ? -12.112 3.441 13.515 1.00 85.06 89 GLU A O 1
ATOM 665 N N . PHE A 1 90 ? -10.864 2.153 14.858 1.00 82.50 90 PHE A N 1
ATOM 666 C CA . PHE A 1 90 ? -10.801 0.996 13.975 1.00 82.50 90 PHE A CA 1
ATOM 667 C C . PHE A 1 90 ? -12.084 0.154 14.039 1.00 82.50 90 PHE A C 1
ATOM 669 O O . PHE A 1 90 ? -12.101 -0.988 14.501 1.00 82.50 90 PHE A O 1
ATOM 676 N N . THR A 1 91 ? -13.193 0.737 13.583 1.00 90.75 91 THR A N 1
ATOM 677 C CA . THR A 1 91 ? -14.461 0.016 13.414 1.00 90.75 91 THR A CA 1
ATOM 678 C C . THR A 1 91 ? -14.367 -0.961 12.229 1.00 90.75 91 THR A C 1
ATOM 680 O O . THR A 1 91 ? -13.551 -0.759 11.321 1.00 90.75 91 THR A O 1
ATOM 683 N N . PRO A 1 92 ? -15.191 -2.026 12.178 1.00 88.12 92 PRO A N 1
ATOM 684 C CA . PRO A 1 92 ? -15.177 -2.973 11.059 1.00 88.12 92 PRO A CA 1
ATOM 685 C C . PRO A 1 92 ? -15.447 -2.311 9.697 1.00 88.12 92 PRO A C 1
ATOM 687 O O . PRO A 1 92 ? -14.951 -2.781 8.672 1.00 88.12 92 PRO A O 1
ATOM 690 N N . GLU A 1 93 ? -16.187 -1.201 9.664 1.00 89.94 93 GLU A N 1
ATOM 691 C CA . GLU A 1 93 ? -16.406 -0.405 8.455 1.00 89.94 93 GLU A CA 1
ATOM 692 C C . GLU A 1 93 ? -15.116 0.274 7.977 1.00 89.94 93 GLU A C 1
ATOM 694 O O . GLU A 1 93 ? -14.810 0.222 6.783 1.00 89.94 93 GLU A O 1
ATOM 699 N N . VAL A 1 94 ? -14.340 0.863 8.897 1.00 89.94 94 VAL A N 1
ATOM 700 C CA . VAL A 1 94 ? -13.042 1.490 8.594 1.00 89.94 94 VAL A CA 1
ATOM 701 C C . VAL A 1 94 ? -12.032 0.433 8.162 1.00 89.94 94 VAL A C 1
ATOM 703 O O . VAL A 1 94 ? -11.357 0.609 7.149 1.00 89.94 94 VAL A O 1
ATOM 706 N N . GLN A 1 95 ? -11.983 -0.706 8.857 1.00 89.31 95 GLN A N 1
ATOM 707 C CA . GLN A 1 95 ? -11.129 -1.830 8.478 1.00 89.31 95 GLN A CA 1
ATOM 708 C C . GLN A 1 95 ? -11.411 -2.292 7.042 1.00 89.31 95 GLN A C 1
ATOM 710 O O . GLN A 1 95 ? -10.479 -2.463 6.256 1.00 89.31 95 GLN A O 1
ATOM 715 N N . LEU A 1 96 ? -12.687 -2.459 6.677 1.00 91.56 96 LEU A N 1
ATOM 716 C CA . LEU A 1 96 ? -13.083 -2.865 5.328 1.00 91.56 96 LEU A CA 1
ATOM 717 C C . LEU A 1 96 ? -12.752 -1.797 4.275 1.00 91.56 96 LEU A C 1
ATOM 719 O O . LEU A 1 96 ? -12.366 -2.140 3.156 1.00 91.56 96 LEU A O 1
ATOM 723 N N . ALA A 1 97 ? -12.928 -0.515 4.601 1.00 90.62 97 ALA A N 1
ATOM 724 C CA . ALA A 1 97 ? -12.585 0.582 3.701 1.00 90.62 97 ALA A CA 1
ATOM 725 C C . ALA A 1 97 ? -11.074 0.619 3.420 1.00 90.62 97 ALA A C 1
ATOM 727 O O . ALA A 1 97 ? -10.671 0.685 2.257 1.00 90.62 97 ALA A O 1
ATOM 728 N N . MET A 1 98 ? -10.250 0.488 4.464 1.00 89.56 98 MET A N 1
ATOM 729 C CA . MET A 1 98 ? -8.791 0.466 4.341 1.00 89.56 98 MET A CA 1
ATOM 730 C C . MET A 1 98 ? -8.290 -0.778 3.605 1.00 89.56 98 MET A C 1
ATOM 732 O O . MET A 1 98 ? -7.402 -0.662 2.764 1.00 89.56 98 MET A O 1
ATOM 736 N N . ASP A 1 99 ? -8.884 -1.949 3.845 1.00 90.31 99 ASP A N 1
ATOM 737 C CA . ASP A 1 99 ? -8.555 -3.175 3.107 1.00 90.31 99 ASP A CA 1
ATOM 738 C C . ASP A 1 99 ? -8.816 -3.014 1.600 1.00 90.31 99 ASP A C 1
ATOM 740 O O . ASP A 1 99 ? -7.943 -3.290 0.775 1.00 90.31 99 ASP A O 1
ATOM 744 N N . LYS A 1 100 ? -9.975 -2.453 1.226 1.00 90.50 100 LYS A N 1
ATOM 745 C CA . LYS A 1 100 ? -10.309 -2.167 -0.179 1.00 90.50 100 LYS A CA 1
ATOM 746 C C . LYS A 1 100 ? -9.375 -1.138 -0.810 1.00 90.50 100 LYS A C 1
ATOM 748 O O . LYS A 1 100 ? -8.969 -1.320 -1.958 1.00 90.50 100 LYS A O 1
ATOM 753 N N . PHE A 1 101 ? -9.043 -0.072 -0.085 1.00 89.88 101 PHE A N 1
ATOM 754 C CA . PHE A 1 101 ? -8.118 0.954 -0.561 1.00 89.88 101 PHE A CA 1
ATOM 755 C C . PHE A 1 101 ? -6.725 0.367 -0.817 1.00 89.88 101 PHE A C 1
ATOM 757 O O . PHE A 1 101 ? -6.193 0.492 -1.920 1.00 89.88 101 PHE A O 1
ATOM 764 N N . LEU A 1 102 ? -6.166 -0.356 0.154 1.00 88.44 102 LEU A N 1
ATOM 765 C CA . LEU A 1 102 ? -4.844 -0.969 0.029 1.00 88.44 102 LEU A CA 1
ATOM 766 C C . LEU A 1 102 ? -4.808 -2.050 -1.061 1.00 88.44 102 LEU A C 1
ATOM 768 O O . LEU A 1 102 ? -3.815 -2.157 -1.781 1.00 88.44 102 LEU A O 1
ATOM 772 N N . ALA A 1 103 ? -5.897 -2.801 -1.252 1.00 89.44 103 ALA A N 1
ATOM 773 C CA . ALA A 1 103 ? -6.023 -3.743 -2.361 1.00 89.44 103 ALA A CA 1
ATOM 774 C C . ALA A 1 103 ? -6.012 -3.038 -3.731 1.00 89.44 103 ALA A C 1
ATOM 776 O O . ALA A 1 103 ? -5.382 -3.533 -4.670 1.00 89.44 103 ALA A O 1
ATOM 777 N N . ALA A 1 104 ? -6.665 -1.878 -3.854 1.00 88.94 104 ALA A N 1
ATOM 778 C CA . ALA A 1 104 ? -6.646 -1.076 -5.077 1.00 88.94 104 ALA A CA 1
ATOM 779 C C . ALA A 1 104 ? -5.251 -0.495 -5.363 1.00 88.94 104 ALA A C 1
ATOM 781 O O . ALA A 1 104 ? -4.796 -0.540 -6.508 1.00 88.94 104 ALA A O 1
ATOM 782 N N . VAL A 1 105 ? -4.541 -0.029 -4.330 1.00 87.00 105 VAL A N 1
ATOM 783 C CA . VAL A 1 105 ? -3.142 0.425 -4.428 1.00 87.00 105 VAL A CA 1
ATOM 784 C C . VAL A 1 105 ? -2.229 -0.713 -4.883 1.00 87.00 105 VAL A C 1
ATOM 786 O O . VAL A 1 105 ? -1.462 -0.543 -5.828 1.00 87.00 105 VAL A O 1
ATOM 789 N N . ALA A 1 106 ? -2.341 -1.896 -4.273 1.00 87.00 106 ALA A N 1
ATOM 790 C CA . ALA A 1 106 ? -1.552 -3.066 -4.658 1.00 87.00 106 ALA A CA 1
ATOM 791 C C . ALA A 1 106 ? -1.799 -3.473 -6.120 1.00 87.00 106 ALA A C 1
ATOM 793 O O . ALA A 1 106 ? -0.858 -3.823 -6.833 1.00 87.00 106 ALA A O 1
ATOM 794 N N . LEU A 1 107 ? -3.050 -3.388 -6.587 1.00 86.88 107 LEU A N 1
ATOM 795 C CA . LEU A 1 107 ? -3.394 -3.647 -7.982 1.00 86.88 107 LEU A CA 1
ATOM 796 C C . LEU A 1 107 ? -2.763 -2.599 -8.906 1.00 86.88 107 LEU A C 1
ATOM 798 O O . LEU A 1 107 ? -2.119 -2.981 -9.876 1.00 86.88 107 LEU A O 1
ATOM 802 N N . ALA A 1 108 ? -2.874 -1.308 -8.581 1.00 86.12 108 ALA A N 1
ATOM 803 C CA . ALA A 1 108 ? -2.268 -0.224 -9.358 1.00 86.12 108 ALA A CA 1
ATOM 804 C C . ALA A 1 108 ? -0.736 -0.348 -9.450 1.00 86.12 108 ALA A C 1
ATOM 806 O O . ALA A 1 108 ? -0.167 -0.145 -10.522 1.00 86.12 108 ALA A O 1
ATOM 807 N N . LEU A 1 109 ? -0.068 -0.754 -8.365 1.00 82.44 109 LEU A N 1
ATOM 808 C CA . LEU A 1 109 ? 1.375 -1.016 -8.351 1.00 82.44 109 LEU A CA 1
ATOM 809 C C . LEU A 1 109 ? 1.766 -2.244 -9.184 1.00 82.44 109 LEU A C 1
ATOM 811 O O . LEU A 1 109 ? 2.867 -2.272 -9.736 1.00 82.44 109 LEU A O 1
ATOM 815 N N . ALA A 1 110 ? 0.876 -3.230 -9.313 1.00 84.06 110 ALA A N 1
ATOM 816 C CA . ALA A 1 110 ? 1.101 -4.439 -10.099 1.00 84.06 110 ALA A CA 1
ATOM 817 C C . ALA A 1 110 ? 0.808 -4.273 -11.605 1.00 84.06 110 ALA A C 1
ATOM 819 O O . ALA A 1 110 ? 1.195 -5.139 -12.387 1.00 84.06 110 ALA A O 1
ATOM 820 N N . GLU A 1 111 ? 0.162 -3.186 -12.043 1.00 82.12 111 GLU A N 1
ATOM 821 C CA . GLU A 1 111 ? -0.238 -3.007 -13.452 1.00 82.12 111 GLU A CA 1
ATOM 822 C C . GLU A 1 111 ? 0.956 -3.013 -14.421 1.00 82.12 111 GLU A C 1
ATOM 824 O O . GLU A 1 111 ? 0.846 -3.578 -15.506 1.00 82.12 111 GLU A O 1
ATOM 829 N N . LYS A 1 112 ? 2.106 -2.438 -14.042 1.00 75.94 112 LYS A N 1
ATOM 830 C CA . LYS A 1 112 ? 3.304 -2.355 -14.906 1.00 75.94 112 LYS A CA 1
ATOM 831 C C . LYS A 1 112 ? 4.202 -3.594 -14.863 1.00 75.94 112 LYS A C 1
ATOM 833 O O . LYS A 1 112 ? 5.209 -3.630 -15.564 1.00 75.94 112 LYS A O 1
ATOM 838 N N . TYR A 1 113 ? 3.859 -4.606 -14.062 1.00 73.56 113 TYR A N 1
ATOM 839 C CA . TYR A 1 113 ? 4.567 -5.894 -14.060 1.00 73.56 113 TYR A CA 1
ATOM 840 C C . TYR A 1 113 ? 4.205 -6.778 -15.264 1.00 73.56 113 TYR A C 1
ATOM 842 O O . TYR A 1 113 ? 4.827 -7.827 -15.446 1.00 73.56 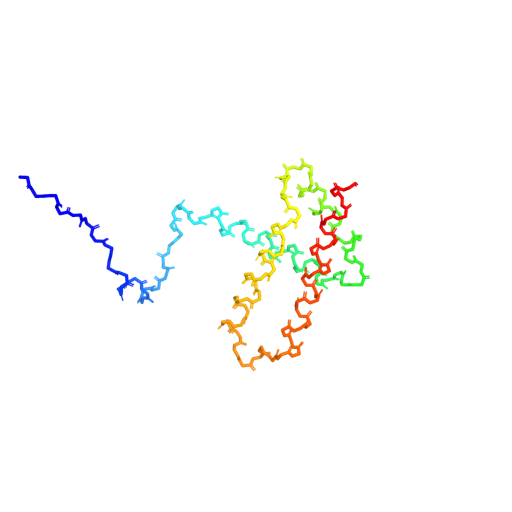113 TYR A O 1
ATOM 850 N N . ARG A 1 114 ? 3.199 -6.387 -16.058 1.00 60.31 114 ARG A N 1
ATOM 851 C CA . ARG A 1 114 ? 2.684 -7.138 -17.206 1.00 60.31 114 ARG A CA 1
ATOM 852 C C . ARG A 1 114 ? 2.918 -6.425 -18.532 1.00 60.31 114 ARG A C 1
ATOM 854 O O . ARG A 1 114 ? 2.851 -5.179 -18.558 1.00 60.31 114 ARG A O 1
#

Nearest PDB structures (foldseek):
  1y0a-assembly1_C  TM=9.012E-01  e=3.363E-06  Homo sapiens
  2dxm-assembly1_C  TM=9.027E-01  e=3.004E-06  Homo sapiens
  1a3o-assembly1_C  TM=8.835E-01  e=3.178E-06  Homo sapiens
  6kae-assembly1_A  TM=8.483E-01  e=3.363E-06  Homo sapiens
  1y0w-assembly1_C  TM=8.441E-01  e=3.363E-06  Homo sapiens

Foldseek 3Di:
DDDDDDDDDVVPVVPDPPPDPDPVCPVVVVVVVVVVVLLVQCVVVVVCLLVSCVVVLCCCQPPVNDPLVVLLVVLVVVLVVCCVVPVPPPDVVVSVVSSVSSVVNSVSSCPVND

Organism: NCBI:txid230148

Sequence (114 aa):
MVLEKPGWDADQDLLLPLEGPEPHLSCCEEAGVTGMAGVAEAESKIDDLKGGLSGLSELHAFTLRVDPANFKILSHCILVVMAIMFPNEFTPEVQLAMDKFLAAVALALAEKYR

Solvent-accessible surface area (backbone atoms only — not comparable to full-atom values): 6856 Å² total; per-residue (Å²): 144,79,86,82,77,86,84,83,64,82,82,66,70,82,76,59,82,86,85,68,86,52,92,82,47,54,66,57,52,54,51,48,54,54,53,52,50,54,51,52,53,38,62,79,27,64,93,44,41,53,77,66,34,42,70,58,7,46,45,38,43,73,73,67,56,61,60,71,72,51,45,59,56,52,47,51,52,53,53,52,50,47,45,70,75,36,61,90,72,53,42,74,67,52,51,52,51,50,52,54,50,46,51,50,50,43,49,30,41,41,57,59,70,106

pLDDT: mean 75.22, std 14.89, range [36.88, 91.56]

Mean predicted aligned error: 11.6 Å

Secondary structure (DSSP, 8-state):
---PPP---TTTGGGS---S--TTTHHHHHHHHHHHHHHHHHHHTGGGHHHHTHHHHHIIIIII---HHHHHHHHHHHHHHHHHH-TTT--HHHHHHHHHHHHHHHHHHHGGG-